Protein AF-A0A957SXU0-F1 (afdb_monomer)

Mean predicted aligned error: 4.82 Å

pLDDT: mean 90.77, std 6.8, range [62.19, 98.56]

Secondary structure (DSSP, 8-state):
-HHHHHHHTT--S---SSSHHHHHHHHHH-GGG---S-B--PPPHHHHTTTTTS-GGGTSSSS--S-B-GGGTTTS-HHHHHHHHHHHHHHHHHHHHHHHHHHHHHHT-PPP-

Solvent-accessible surface area (backbone atoms only — not comparable to full-atom values): 6301 Å² total; per-residue (Å²): 94,66,73,55,15,30,54,77,29,70,43,76,89,80,57,74,38,61,10,42,65,46,44,5,38,38,37,48,77,41,52,92,76,52,79,85,81,67,46,44,34,80,67,58,71,80,58,59,79,40,58,92,79,49,60,50,64,81,78,24,96,80,39,14,47,9,50,32,50,83,86,42,56,89,64,31,28,32,69,29,19,46,46,22,51,52,48,28,54,59,51,44,52,52,50,51,50,53,53,49,41,52,52,22,56,76,69,76,42,86,55,83,132

Radius of gyration: 17.54 Å; Cα contacts (8 Å, |Δi|>4): 156; chains: 1; bounding box: 39×35×44 Å

Foldseek 3Di:
DQVVLCVQLVHDPPQDFDELLVLLLCCQPPVPPRDDAKDADAFDPVCVVCPVPDQQCVRGVVSGNYTYHPVCVVSSHPVSSVSSCVVCCVVVVVVVLVVQCVVCVVVVHHRDD

Structure (mmCIF, N/CA/C/O backbone):
data_AF-A0A957SXU0-F1
#
_entry.id   AF-A0A957SXU0-F1
#
loop_
_atom_site.group_PDB
_atom_site.id
_atom_site.type_symbol
_atom_site.label_atom_id
_atom_site.label_alt_id
_atom_site.label_comp_id
_atom_site.label_asym_id
_atom_site.label_entity_id
_atom_site.label_seq_id
_atom_site.pdbx_PDB_ins_code
_atom_site.Cartn_x
_atom_site.Cartn_y
_atom_site.Cartn_z
_atom_site.occupancy
_atom_site.B_iso_or_equiv
_atom_site.auth_seq_id
_atom_site.auth_comp_id
_atom_site.auth_asym_id
_atom_site.auth_atom_id
_atom_site.pdbx_PDB_model_num
ATOM 1 N N . VAL A 1 1 ? -0.147 5.935 11.174 1.00 94.12 1 VAL A N 1
ATOM 2 C CA . VAL A 1 1 ? -0.292 4.493 10.860 1.00 94.12 1 VAL A CA 1
ATOM 3 C C . VAL A 1 1 ? 0.273 4.129 9.497 1.00 94.12 1 VAL A C 1
ATOM 5 O O . VAL A 1 1 ? 1.182 3.319 9.474 1.00 94.12 1 VAL A O 1
ATOM 8 N N . TRP A 1 2 ? -0.190 4.719 8.385 1.00 94.38 2 TRP A N 1
ATOM 9 C CA . TRP A 1 2 ? 0.296 4.358 7.037 1.00 94.38 2 TRP A CA 1
ATOM 10 C C . TRP A 1 2 ? 1.827 4.396 6.896 1.00 94.38 2 TRP A C 1
ATOM 12 O O . TRP A 1 2 ? 2.441 3.381 6.593 1.00 94.38 2 TRP A O 1
ATOM 22 N N . ALA A 1 3 ? 2.462 5.520 7.249 1.00 95.06 3 ALA A N 1
ATOM 23 C CA . ALA A 1 3 ? 3.922 5.653 7.191 1.00 95.06 3 ALA A CA 1
ATOM 24 C C . ALA A 1 3 ? 4.685 4.623 8.052 1.00 95.06 3 ALA A C 1
ATOM 26 O O . ALA A 1 3 ? 5.778 4.209 7.680 1.00 95.06 3 ALA A O 1
ATOM 27 N N . GLN A 1 4 ? 4.107 4.197 9.181 1.00 96.44 4 GLN A N 1
ATOM 28 C CA . GLN A 1 4 ? 4.680 3.154 10.042 1.00 96.44 4 GLN A CA 1
ATOM 29 C C . GLN A 1 4 ? 4.483 1.761 9.433 1.00 96.44 4 GLN A C 1
ATOM 31 O O . GLN A 1 4 ? 5.379 0.931 9.514 1.00 96.44 4 GLN A O 1
ATOM 36 N N . ALA A 1 5 ? 3.338 1.512 8.791 1.00 97.25 5 ALA A N 1
ATOM 37 C CA . ALA A 1 5 ? 3.076 0.264 8.080 1.00 97.25 5 ALA A CA 1
ATOM 38 C C . ALA A 1 5 ? 4.070 0.061 6.925 1.00 97.25 5 ALA A C 1
ATOM 40 O O . ALA A 1 5 ? 4.613 -1.032 6.776 1.00 97.25 5 ALA A O 1
ATOM 41 N N . LEU A 1 6 ? 4.351 1.125 6.163 1.00 96.62 6 LEU A N 1
ATOM 42 C CA . LEU A 1 6 ? 5.379 1.123 5.118 1.00 96.62 6 LEU A CA 1
ATOM 43 C C . LEU A 1 6 ? 6.758 0.784 5.694 1.00 96.62 6 LEU A C 1
ATOM 45 O O . LEU A 1 6 ? 7.444 -0.092 5.179 1.00 96.62 6 LEU A O 1
ATOM 49 N N . GLU A 1 7 ? 7.130 1.415 6.807 1.00 97.00 7 GLU A N 1
ATOM 50 C CA . GLU A 1 7 ? 8.410 1.180 7.480 1.00 97.00 7 GLU A CA 1
ATOM 51 C C . GLU A 1 7 ? 8.558 -0.261 7.992 1.00 97.00 7 GLU A C 1
ATOM 53 O O . GLU A 1 7 ? 9.564 -0.911 7.718 1.00 97.00 7 GLU A O 1
ATOM 58 N N . VAL A 1 8 ? 7.528 -0.809 8.644 1.00 97.44 8 VAL A N 1
ATOM 59 C CA . VAL A 1 8 ? 7.498 -2.206 9.121 1.00 97.44 8 VAL A CA 1
ATOM 60 C C . VAL A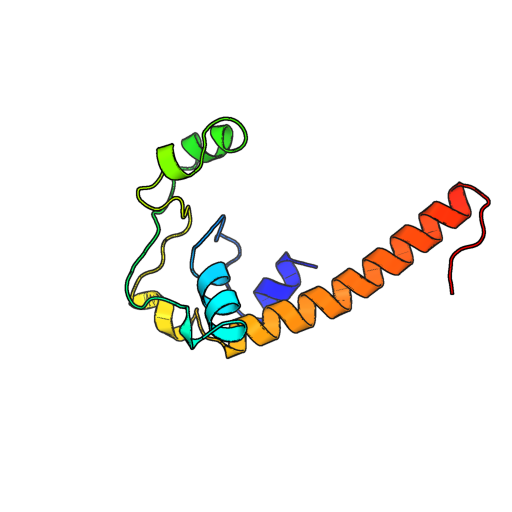 1 8 ? 7.579 -3.210 7.966 1.00 97.44 8 VAL A C 1
ATOM 62 O O . VAL A 1 8 ? 8.189 -4.274 8.099 1.00 97.44 8 VAL A O 1
ATOM 65 N N . ALA A 1 9 ? 6.984 -2.883 6.821 1.00 97.38 9 ALA A N 1
ATOM 66 C CA . ALA A 1 9 ? 7.071 -3.686 5.607 1.00 97.38 9 ALA A CA 1
ATOM 67 C C . ALA A 1 9 ? 8.380 -3.468 4.820 1.00 97.38 9 ALA A C 1
ATOM 69 O O . ALA A 1 9 ? 8.638 -4.180 3.845 1.00 97.38 9 ALA A O 1
ATOM 70 N N . GLY A 1 10 ? 9.213 -2.504 5.228 1.00 96.38 10 GLY A N 1
ATOM 71 C CA . GLY A 1 10 ? 10.422 -2.091 4.517 1.00 96.38 10 GLY A CA 1
ATOM 72 C C . GLY A 1 10 ? 10.141 -1.550 3.112 1.00 96.38 10 GLY A C 1
ATOM 73 O O . GLY A 1 10 ? 10.947 -1.777 2.211 1.00 96.38 10 GLY A O 1
ATOM 74 N N . LEU A 1 11 ? 8.979 -0.929 2.912 1.00 95.38 11 LEU A N 1
ATOM 75 C CA . LEU A 1 11 ? 8.519 -0.366 1.645 1.00 95.38 11 LEU A CA 1
ATOM 76 C C . LEU A 1 11 ? 8.776 1.152 1.589 1.00 95.38 11 LEU A C 1
ATOM 78 O O . LEU A 1 11 ? 8.792 1.812 2.636 1.00 95.38 11 LEU A O 1
ATOM 82 N N . PRO A 1 12 ? 8.990 1.719 0.388 1.00 91.50 12 PRO A N 1
ATOM 83 C CA . PRO A 1 12 ? 9.308 3.133 0.233 1.00 91.50 12 PRO A CA 1
ATOM 84 C C . PRO A 1 12 ? 8.126 4.032 0.615 1.00 91.50 12 PRO A C 1
ATOM 86 O O . PRO A 1 12 ? 6.964 3.696 0.402 1.00 91.50 12 PRO A O 1
ATOM 89 N N . LYS A 1 13 ? 8.443 5.209 1.167 1.00 85.06 13 LYS A N 1
ATOM 90 C CA . LYS A 1 13 ? 7.456 6.254 1.502 1.00 85.06 13 LYS A CA 1
ATOM 91 C C . LYS A 1 13 ? 7.121 7.163 0.315 1.00 85.06 13 LYS A C 1
ATOM 93 O O . LYS A 1 13 ? 6.172 7.928 0.410 1.00 85.06 13 LYS A O 1
ATOM 98 N N . SER A 1 14 ? 7.914 7.086 -0.751 1.00 78.56 14 SER A N 1
ATOM 99 C CA . SER A 1 14 ? 7.814 7.917 -1.951 1.00 78.56 14 SER A CA 1
ATOM 100 C C . SER A 1 14 ? 6.845 7.380 -3.002 1.00 78.56 14 SER A C 1
ATOM 102 O O . SER A 1 14 ? 6.595 8.083 -3.967 1.00 78.56 14 SER A O 1
ATOM 104 N N . ASP A 1 15 ? 6.308 6.167 -2.846 1.00 78.50 15 ASP A N 1
ATOM 105 C CA . ASP A 1 15 ? 5.339 5.632 -3.806 1.00 78.50 15 ASP A CA 1
ATOM 106 C C . ASP A 1 15 ? 3.981 6.326 -3.627 1.00 78.50 15 ASP A C 1
ATOM 108 O O . ASP A 1 15 ? 3.375 6.270 -2.551 1.00 78.50 15 ASP A O 1
ATOM 112 N N . ILE A 1 16 ? 3.540 7.014 -4.680 1.00 76.31 16 ILE A N 1
ATOM 113 C CA . ILE A 1 16 ? 2.360 7.882 -4.672 1.00 76.31 16 ILE A CA 1
ATOM 114 C C . ILE A 1 16 ? 1.118 7.092 -5.078 1.00 76.31 16 IL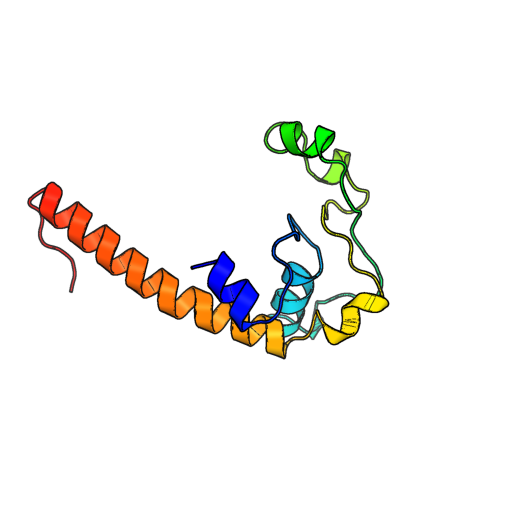E A C 1
ATOM 116 O O . ILE A 1 16 ? 0.104 7.124 -4.376 1.00 76.31 16 ILE A O 1
ATOM 120 N N . HIS A 1 17 ? 1.182 6.379 -6.204 1.00 85.12 17 HIS A N 1
ATOM 121 C CA . HIS A 1 17 ? 0.053 5.625 -6.735 1.00 85.12 17 HIS A CA 1
ATOM 122 C C . HIS A 1 17 ? 0.514 4.570 -7.735 1.00 85.12 17 HIS A C 1
ATOM 124 O O . HIS A 1 17 ? 1.146 4.898 -8.730 1.00 85.12 17 HIS A O 1
ATOM 130 N N . GLY A 1 18 ? 0.134 3.311 -7.527 1.00 86.06 18 GLY A N 1
ATOM 131 C CA . GLY A 1 18 ? 0.330 2.288 -8.550 1.00 86.06 18 GLY A CA 1
ATOM 132 C C . GLY A 1 18 ? 1.777 1.839 -8.770 1.00 86.06 18 GLY A C 1
ATOM 133 O O . GLY A 1 18 ? 2.007 1.217 -9.792 1.00 86.06 18 GLY A O 1
ATOM 134 N N . GLY A 1 19 ? 2.716 2.097 -7.848 1.00 91.19 19 GLY A N 1
ATOM 135 C CA . GLY A 1 19 ? 4.098 1.597 -7.903 1.00 91.19 19 GLY A CA 1
ATOM 136 C C . GLY A 1 19 ? 4.372 0.369 -7.016 1.00 91.19 19 GLY A C 1
ATOM 137 O O . GLY A 1 19 ? 3.522 -0.510 -6.824 1.00 91.19 19 GLY A O 1
ATOM 138 N N . ILE A 1 20 ? 5.584 0.301 -6.452 1.00 94.38 20 ILE A N 1
ATOM 139 C CA . ILE A 1 20 ? 6.126 -0.811 -5.640 1.00 94.38 20 ILE A CA 1
ATOM 140 C C . ILE A 1 20 ? 5.193 -1.247 -4.494 1.00 94.38 20 ILE A C 1
ATOM 142 O O . ILE A 1 20 ? 4.994 -2.443 -4.261 1.00 94.38 20 ILE A O 1
ATOM 146 N N . VAL A 1 21 ? 4.615 -0.300 -3.754 1.00 95.06 21 VAL A N 1
ATOM 147 C CA . VAL A 1 21 ? 3.696 -0.558 -2.634 1.00 95.06 21 VAL A CA 1
ATOM 148 C C . VAL A 1 21 ? 2.418 -1.208 -3.147 1.00 95.06 21 VAL A C 1
ATOM 150 O O . VAL A 1 21 ? 1.957 -2.202 -2.580 1.00 95.06 21 VAL A O 1
ATOM 153 N N . SER A 1 22 ? 1.868 -0.678 -4.241 1.00 93.31 22 SER A N 1
ATOM 154 C CA . SER A 1 22 ? 0.649 -1.206 -4.862 1.00 93.31 22 SER A CA 1
ATOM 155 C C . SER A 1 22 ? 0.878 -2.625 -5.379 1.00 93.31 22 SER A C 1
ATOM 157 O O . SER A 1 22 ? 0.069 -3.515 -5.115 1.00 93.31 22 SER A O 1
ATOM 159 N N . LYS A 1 23 ? 2.032 -2.877 -6.005 1.00 94.44 23 LYS A N 1
ATOM 160 C CA . LYS A 1 23 ? 2.465 -4.207 -6.447 1.00 94.44 23 LYS A CA 1
ATOM 161 C C . LYS A 1 23 ? 2.584 -5.200 -5.302 1.00 94.44 23 LYS A C 1
ATOM 163 O O . LYS A 1 23 ? 2.081 -6.317 -5.419 1.00 94.44 23 LYS A O 1
ATOM 168 N N . ALA A 1 24 ? 3.219 -4.811 -4.196 1.00 96.00 24 ALA A N 1
ATOM 169 C CA . ALA A 1 24 ? 3.376 -5.671 -3.025 1.00 96.00 24 ALA A CA 1
ATOM 170 C C . ALA A 1 24 ? 2.012 -6.066 -2.436 1.00 96.00 24 ALA A C 1
ATOM 172 O O . 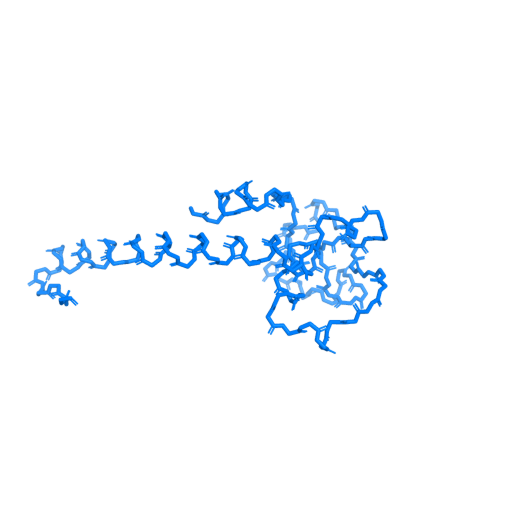ALA A 1 24 ? 1.773 -7.237 -2.139 1.00 96.00 24 ALA A O 1
ATOM 173 N N . ILE A 1 25 ? 1.103 -5.093 -2.303 1.00 96.62 25 ILE A N 1
ATOM 174 C CA . ILE A 1 25 ? -0.270 -5.304 -1.823 1.00 96.62 25 ILE A CA 1
ATOM 175 C C . ILE A 1 25 ? -1.044 -6.227 -2.769 1.00 96.62 25 ILE A C 1
ATOM 177 O O . ILE A 1 25 ? -1.638 -7.204 -2.312 1.00 96.62 25 ILE A O 1
ATOM 181 N N . ALA A 1 26 ? -1.013 -5.956 -4.075 1.00 95.75 26 ALA A N 1
ATOM 182 C CA . ALA A 1 26 ? -1.717 -6.754 -5.074 1.00 95.75 26 ALA A CA 1
ATOM 183 C C . ALA A 1 26 ? -1.190 -8.195 -5.113 1.00 95.75 26 ALA A C 1
ATOM 185 O O . ALA A 1 26 ? -1.976 -9.137 -5.109 1.00 95.75 26 ALA A O 1
ATOM 186 N N . SER A 1 27 ? 0.133 -8.373 -5.034 1.00 96.06 27 SER A N 1
ATOM 187 C CA . SER A 1 27 ? 0.773 -9.697 -5.034 1.00 96.06 27 SER A CA 1
ATOM 188 C C . SER A 1 27 ? 0.389 -10.532 -3.813 1.00 96.06 27 SER A C 1
ATOM 190 O O . SER A 1 27 ? 0.464 -11.755 -3.852 1.00 96.06 27 SER A O 1
ATOM 192 N N . TYR A 1 28 ? -0.006 -9.887 -2.713 1.00 98.00 28 TYR A N 1
ATOM 193 C CA . TYR A 1 28 ? -0.534 -10.571 -1.538 1.00 98.00 28 TYR A CA 1
ATOM 194 C C . TYR A 1 28 ? -2.024 -10.913 -1.668 1.00 98.00 28 TYR A C 1
ATOM 196 O O . TYR A 1 28 ? -2.429 -12.012 -1.299 1.00 98.00 28 TYR A O 1
ATOM 204 N N . LEU A 1 29 ? -2.842 -9.974 -2.148 1.00 98.00 29 LEU A N 1
ATOM 205 C CA . LEU A 1 29 ? -4.301 -10.120 -2.153 1.00 98.00 29 LEU A CA 1
ATOM 206 C C . LEU A 1 29 ? -4.837 -10.937 -3.331 1.00 98.00 29 LEU A C 1
ATOM 208 O O . LEU A 1 29 ? -5.828 -11.643 -3.169 1.00 98.00 29 LEU A O 1
ATOM 212 N N . ALA A 1 30 ? -4.215 -10.814 -4.500 1.00 96.88 30 ALA A N 1
ATOM 213 C CA . ALA A 1 30 ? -4.688 -11.398 -5.750 1.00 96.88 30 ALA A CA 1
ATOM 214 C C . ALA A 1 30 ? -3.498 -11.819 -6.636 1.00 96.88 30 ALA A C 1
ATOM 216 O O . ALA A 1 30 ? -3.336 -11.289 -7.733 1.00 96.88 30 ALA A O 1
ATOM 217 N N . PRO A 1 31 ? -2.630 -12.738 -6.167 1.00 94.69 31 PRO A N 1
ATOM 218 C CA . PRO A 1 31 ? -1.378 -13.082 -6.849 1.00 94.69 31 PRO A CA 1
ATOM 219 C C . PRO A 1 31 ? -1.568 -13.524 -8.306 1.00 94.69 31 PRO A C 1
ATOM 221 O O . PRO A 1 31 ? -0.717 -13.228 -9.139 1.00 94.69 31 PRO A O 1
ATOM 224 N N . ASP A 1 32 ? -2.686 -14.184 -8.613 1.00 95.44 32 ASP A N 1
ATOM 225 C CA . ASP A 1 32 ? -2.981 -14.703 -9.952 1.00 95.44 32 ASP A CA 1
ATOM 226 C C . ASP A 1 32 ? -3.438 -13.611 -10.940 1.00 95.44 32 ASP A C 1
ATOM 228 O O . ASP A 1 32 ? -3.351 -13.803 -12.152 1.00 95.44 32 ASP A O 1
ATOM 232 N N . ASP A 1 33 ? -3.873 -12.452 -10.434 1.00 94.69 33 ASP A N 1
ATOM 233 C CA . ASP A 1 33 ? -4.344 -11.314 -11.236 1.00 94.69 33 ASP A CA 1
ATOM 234 C C . ASP A 1 33 ? -3.261 -10.238 -11.426 1.00 94.69 33 ASP A C 1
ATOM 236 O O . ASP A 1 33 ? -3.451 -9.258 -12.153 1.00 94.69 33 ASP A O 1
ATOM 240 N N . VAL A 1 34 ? -2.103 -10.396 -10.777 1.00 91.12 34 VAL A N 1
ATOM 241 C CA . VAL A 1 34 ? -0.997 -9.447 -10.890 1.00 91.12 34 VAL A CA 1
ATOM 242 C C . VAL A 1 34 ? -0.190 -9.724 -12.155 1.00 91.12 34 VAL A C 1
ATOM 244 O O . VAL A 1 34 ? 0.526 -10.717 -12.262 1.00 91.12 34 VAL A O 1
ATOM 247 N N . GLN A 1 35 ? -0.231 -8.783 -13.097 1.00 83.81 35 GLN A N 1
ATOM 248 C CA . GLN A 1 35 ? 0.596 -8.851 -14.301 1.00 83.81 35 GLN A CA 1
ATOM 249 C C . GLN A 1 35 ? 2.085 -8.717 -13.970 1.00 83.81 35 GLN A C 1
ATOM 251 O O . GLN A 1 35 ? 2.481 -7.925 -13.113 1.00 83.81 35 GLN A O 1
ATOM 256 N N . ASN A 1 36 ? 2.912 -9.501 -14.659 1.00 86.19 36 ASN A N 1
ATOM 257 C CA . ASN A 1 36 ? 4.369 -9.408 -14.591 1.00 86.19 36 ASN A CA 1
ATOM 258 C C . ASN A 1 36 ? 4.894 -8.306 -15.519 1.00 86.19 36 ASN A C 1
ATOM 260 O O . ASN A 1 36 ? 4.238 -7.961 -16.500 1.00 86.19 36 ASN A O 1
ATOM 264 N N . GLY A 1 37 ? 6.106 -7.826 -15.237 1.00 89.00 37 GLY A N 1
ATOM 265 C CA . GLY A 1 37 ? 6.766 -6.771 -16.000 1.00 89.00 37 GLY A CA 1
ATOM 266 C C . GLY A 1 37 ? 6.696 -5.401 -15.331 1.00 89.00 37 GLY A C 1
ATOM 267 O O . GLY A 1 37 ? 6.128 -5.243 -14.249 1.00 89.00 37 GLY A O 1
ATOM 268 N N . GLU A 1 38 ? 7.326 -4.442 -15.997 1.00 92.50 38 GLU A N 1
ATOM 269 C CA . GLU A 1 38 ? 7.486 -3.058 -15.552 1.00 92.50 38 GLU A CA 1
ATOM 270 C C . GLU A 1 38 ? 6.233 -2.231 -15.881 1.00 92.50 38 GLU A C 1
ATOM 272 O O . GLU A 1 38 ? 5.569 -2.479 -16.893 1.00 92.50 38 GLU A O 1
ATOM 277 N N . PHE A 1 39 ? 5.895 -1.271 -15.022 1.00 90.94 39 PHE A N 1
ATOM 278 C CA . PHE A 1 39 ? 4.742 -0.379 -15.182 1.00 90.94 39 PHE A CA 1
ATOM 279 C C . PHE A 1 39 ? 4.931 0.905 -14.371 1.00 90.94 39 PHE A C 1
ATOM 281 O O . PHE A 1 39 ? 5.801 0.984 -13.500 1.00 90.94 39 PHE A O 1
ATOM 288 N N . GLY A 1 40 ? 4.067 1.880 -14.634 1.00 89.44 40 GLY A N 1
ATOM 289 C CA . GLY A 1 40 ? 4.111 3.199 -14.031 1.00 89.44 40 GLY A CA 1
ATOM 290 C C . GLY A 1 40 ? 5.291 4.037 -14.497 1.00 89.44 40 GLY A C 1
ATOM 291 O O . GLY A 1 40 ? 6.186 3.581 -15.207 1.00 89.44 40 GLY A O 1
ATOM 292 N N . GLU A 1 41 ? 5.254 5.304 -14.109 1.00 88.94 41 GLU A N 1
ATOM 293 C CA . GLU A 1 41 ? 6.278 6.289 -14.434 1.00 88.94 41 GLU A CA 1
ATOM 294 C C . GLU A 1 41 ? 6.509 7.180 -13.212 1.00 88.94 41 GLU A C 1
ATOM 296 O O . GLU A 1 41 ? 5.568 7.492 -12.472 1.00 88.94 41 GLU 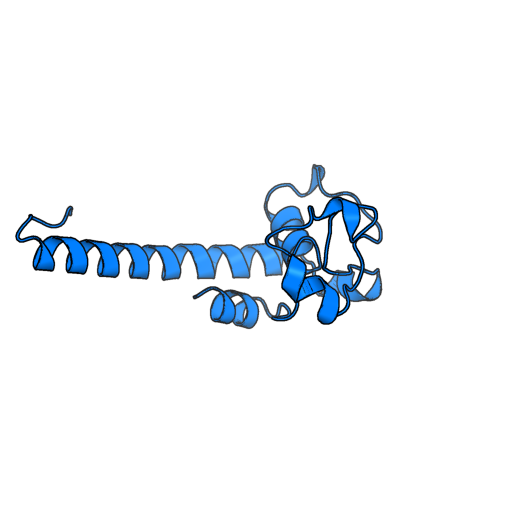A O 1
ATOM 301 N N . ASP A 1 42 ? 7.754 7.612 -13.017 1.00 85.94 42 ASP A N 1
ATOM 302 C CA . ASP A 1 42 ? 8.063 8.658 -12.048 1.00 85.94 42 ASP A CA 1
ATOM 303 C C . ASP A 1 42 ? 7.515 9.995 -12.556 1.00 85.94 42 ASP A C 1
ATOM 305 O O . ASP A 1 42 ? 7.873 10.492 -13.629 1.00 85.94 42 ASP A O 1
ATOM 309 N N . VAL A 1 43 ? 6.624 10.589 -11.766 1.00 82.81 43 VAL A N 1
ATOM 310 C CA . VAL A 1 43 ? 5.963 11.848 -12.102 1.00 82.81 43 VAL A CA 1
ATOM 311 C C . VAL A 1 43 ? 6.730 13.008 -11.483 1.00 82.81 43 VAL A C 1
ATOM 313 O O . VAL A 1 43 ? 7.015 13.010 -10.288 1.00 82.81 43 VAL A O 1
ATOM 316 N N . ALA A 1 44 ? 7.042 14.019 -12.297 1.00 82.50 44 ALA A N 1
ATOM 317 C CA . ALA A 1 44 ? 7.708 15.230 -11.830 1.00 82.50 44 ALA A CA 1
ATOM 318 C C . ALA A 1 44 ? 6.880 15.951 -10.751 1.00 82.50 44 ALA A C 1
ATOM 320 O O . ALA A 1 44 ? 5.660 16.070 -10.880 1.00 82.50 44 ALA A O 1
ATOM 321 N N . ASP A 1 45 ? 7.555 16.505 -9.739 1.00 82.56 45 ASP A N 1
ATOM 322 C CA . ASP A 1 45 ? 6.916 17.184 -8.601 1.00 82.56 45 ASP A CA 1
ATOM 323 C C . ASP A 1 45 ? 5.927 18.283 -9.030 1.00 82.56 45 ASP A C 1
ATOM 325 O O . ASP A 1 45 ? 4.866 18.442 -8.431 1.00 82.56 45 ASP A O 1
ATOM 329 N N . GLU A 1 46 ? 6.229 18.996 -10.117 1.00 83.56 46 GLU A N 1
ATOM 330 C CA . GLU A 1 46 ? 5.375 20.044 -10.698 1.00 83.56 46 GLU A CA 1
ATOM 331 C C . GLU A 1 46 ? 3.985 19.517 -11.095 1.00 83.56 46 GLU A C 1
ATOM 333 O O . GLU A 1 46 ? 2.978 20.210 -10.963 1.00 83.56 46 GLU A O 1
ATOM 338 N N . LEU A 1 47 ? 3.905 18.266 -11.554 1.00 81.81 47 LEU A N 1
ATOM 339 C CA . LEU A 1 47 ? 2.646 17.628 -11.937 1.00 81.81 47 LEU A CA 1
ATOM 340 C C . LEU A 1 47 ? 1.870 17.107 -10.719 1.00 81.81 47 LEU A C 1
ATOM 342 O O . LEU A 1 47 ? 0.646 16.970 -10.791 1.00 81.81 47 LEU A O 1
ATOM 346 N N . LEU A 1 48 ? 2.539 16.883 -9.581 1.00 78.06 48 LEU A N 1
ATOM 347 C CA . LEU A 1 48 ? 1.885 16.465 -8.337 1.00 78.06 48 LEU A CA 1
ATOM 348 C C . LEU A 1 48 ? 0.947 17.544 -7.790 1.00 78.06 48 LEU A C 1
ATOM 350 O O . LEU A 1 48 ? -0.084 17.209 -7.205 1.00 78.06 48 LEU A O 1
ATOM 354 N N . GLU A 1 49 ? 1.236 18.825 -8.035 1.00 83.38 49 GLU A N 1
ATOM 355 C CA . GLU A 1 49 ? 0.358 19.942 -7.655 1.00 83.38 49 GLU A CA 1
ATOM 356 C C . GLU A 1 49 ? -1.008 19.896 -8.364 1.00 83.38 49 GLU A C 1
ATOM 358 O O . GLU A 1 49 ? -1.995 20.466 -7.891 1.00 83.38 49 GLU A O 1
ATOM 363 N N . HIS A 1 50 ? -1.091 19.183 -9.489 1.00 81.81 50 HIS A N 1
ATOM 364 C CA . HIS A 1 50 ? -2.287 19.083 -10.320 1.00 81.81 50 HIS A CA 1
ATOM 365 C C . HIS A 1 50 ? -3.081 17.788 -10.112 1.00 81.81 50 HIS A C 1
ATOM 367 O O . HIS A 1 50 ? -4.106 17.590 -10.767 1.00 81.81 50 HIS A O 1
ATOM 373 N N . ASN A 1 51 ? -2.669 16.932 -9.174 1.00 76.00 51 ASN A N 1
ATOM 374 C CA . ASN A 1 51 ? -3.227 15.590 -8.980 1.00 76.00 51 ASN A CA 1
ATOM 375 C C . ASN A 1 51 ? -4.721 15.548 -8.595 1.00 76.00 51 ASN A C 1
ATOM 377 O O . ASN A 1 51 ? -5.400 14.551 -8.818 1.00 76.00 51 ASN A O 1
ATOM 381 N N . GLY A 1 52 ? -5.259 16.648 -8.061 1.00 80.44 52 GLY A N 1
ATOM 382 C CA . GLY A 1 52 ? -6.683 16.792 -7.749 1.00 80.44 52 GLY A CA 1
ATOM 383 C C . GLY A 1 52 ? -7.547 17.225 -8.938 1.00 80.44 52 GLY A C 1
ATOM 384 O O . GLY A 1 52 ? -8.771 17.235 -8.822 1.00 80.44 52 GLY A O 1
ATOM 385 N N . TYR A 1 53 ? -6.929 17.607 -10.059 1.00 84.50 53 TYR A N 1
ATOM 386 C CA . TYR A 1 53 ? -7.601 18.231 -11.206 1.00 84.50 53 TYR A CA 1
ATOM 387 C C . TYR A 1 53 ? -7.345 17.508 -12.527 1.00 84.50 53 TYR A C 1
ATOM 389 O O . TYR A 1 53 ? -8.193 17.545 -13.419 1.00 84.50 53 TYR A O 1
ATOM 397 N N . VAL A 1 54 ? -6.185 16.870 -12.664 1.00 81.94 54 VAL A N 1
ATOM 398 C CA . VAL A 1 54 ? -5.797 16.115 -13.852 1.00 81.94 54 VAL A CA 1
ATOM 399 C C . VAL A 1 54 ? -5.879 14.636 -13.526 1.00 81.94 54 VAL A C 1
ATOM 401 O O . VAL A 1 54 ? -5.315 14.172 -12.539 1.00 81.94 54 VAL A O 1
ATOM 404 N N . THR A 1 55 ? -6.614 13.900 -14.353 1.00 80.69 55 THR A N 1
ATOM 405 C CA . THR A 1 55 ? -6.792 12.465 -14.170 1.00 80.69 55 THR A CA 1
ATOM 406 C C . THR A 1 55 ? -5.495 11.715 -14.470 1.00 80.69 55 THR A C 1
ATOM 408 O O . THR A 1 55 ? -4.706 12.115 -15.330 1.00 80.69 55 THR A O 1
ATOM 411 N N . TRP A 1 56 ? -5.253 10.640 -13.724 1.00 78.94 56 TRP A N 1
ATOM 412 C CA . TRP A 1 56 ? -3.959 9.960 -13.656 1.00 78.94 56 TRP A CA 1
ATOM 413 C C . TRP A 1 56 ? -3.466 9.471 -15.024 1.00 78.94 56 TRP A C 1
ATOM 415 O O . TRP A 1 56 ? -2.287 9.620 -15.344 1.00 78.94 56 TRP A O 1
ATOM 425 N N . GLU A 1 57 ? -4.382 9.008 -15.877 1.00 81.81 57 GLU A N 1
ATOM 426 C CA . GLU A 1 57 ? -4.123 8.533 -17.241 1.00 81.81 57 GLU A CA 1
ATOM 427 C C . GLU A 1 57 ? -3.721 9.633 -18.236 1.00 81.81 57 GLU A C 1
ATOM 429 O O . GLU A 1 57 ? -3.383 9.352 -19.386 1.00 81.81 57 GLU A O 1
ATOM 434 N N . LYS A 1 58 ? -3.812 10.908 -17.839 1.00 85.75 58 LYS A N 1
ATOM 435 C CA . LYS A 1 58 ? -3.302 12.040 -18.626 1.00 85.75 58 LYS A CA 1
ATOM 436 C C . LYS A 1 58 ? -1.852 12.371 -18.304 1.00 85.75 58 LYS A C 1
ATOM 438 O O . LYS A 1 58 ? -1.248 13.124 -19.064 1.00 85.75 58 LYS A O 1
ATOM 443 N N . ILE A 1 59 ? -1.331 11.843 -17.200 1.00 82.38 59 ILE A N 1
ATOM 444 C CA . ILE A 1 59 ? 0.011 12.138 -16.696 1.00 82.38 59 ILE A CA 1
ATOM 445 C C . ILE A 1 59 ? 0.951 10.954 -16.920 1.00 82.38 59 ILE A C 1
ATOM 447 O O . ILE A 1 59 ? 2.080 11.183 -17.338 1.00 82.38 59 ILE A O 1
ATOM 451 N N . THR A 1 60 ? 0.483 9.716 -16.748 1.00 86.19 60 THR A N 1
ATOM 452 C CA . THR A 1 60 ? 1.258 8.514 -17.095 1.00 86.19 60 THR A CA 1
ATOM 453 C C . THR A 1 60 ? 0.480 7.606 -18.036 1.00 86.19 60 THR A C 1
ATOM 455 O O . THR A 1 60 ? -0.752 7.664 -18.117 1.00 86.19 60 THR A O 1
ATOM 458 N N . ARG A 1 61 ? 1.195 6.767 -18.789 1.00 85.94 61 ARG A N 1
ATOM 459 C CA . ARG A 1 61 ? 0.632 5.932 -19.858 1.00 85.94 61 ARG A CA 1
ATOM 460 C C . ARG A 1 61 ? -0.421 4.938 -19.367 1.00 85.94 61 ARG A C 1
ATOM 462 O O . ARG A 1 61 ? -1.343 4.616 -20.116 1.00 85.94 61 ARG A O 1
ATOM 469 N N . ASP A 1 62 ? -0.253 4.418 -18.161 1.00 88.06 62 ASP A N 1
ATOM 470 C CA . ASP A 1 62 ? -1.103 3.392 -17.552 1.00 88.06 62 ASP A CA 1
ATOM 471 C C . ASP A 1 62 ? -1.871 3.895 -16.319 1.00 88.06 62 ASP A C 1
ATOM 473 O O . ASP A 1 62 ? -2.631 3.139 -15.715 1.00 88.06 62 ASP A O 1
ATOM 477 N N . GLY A 1 63 ? -1.712 5.176 -15.975 1.00 88.00 63 GLY A N 1
ATOM 478 C CA . GLY A 1 63 ? -2.324 5.798 -14.806 1.00 88.00 63 GLY A CA 1
ATOM 479 C C . GLY A 1 63 ? -1.593 5.536 -13.487 1.00 88.00 63 GLY A C 1
ATOM 480 O O . GLY A 1 63 ? -2.017 6.082 -12.472 1.00 88.00 63 GLY A O 1
ATOM 481 N N . SER A 1 64 ? -0.499 4.769 -13.472 1.00 89.88 64 SER A N 1
ATOM 482 C CA . SER A 1 64 ? 0.349 4.574 -12.290 1.00 89.88 64 SER A CA 1
ATOM 483 C C . SER A 1 64 ? 1.406 5.675 -12.193 1.00 89.88 64 SER A C 1
ATOM 485 O O . SER A 1 64 ? 2.157 5.902 -13.135 1.00 89.88 64 SER A O 1
ATOM 487 N N . TRP A 1 65 ? 1.456 6.367 -11.054 1.00 87.31 65 TRP A N 1
ATOM 488 C CA . TRP A 1 65 ? 2.368 7.487 -10.750 1.00 87.31 65 TRP A CA 1
ATOM 489 C C . TRP A 1 65 ? 3.483 7.079 -9.776 1.00 87.31 65 TRP A C 1
ATOM 491 O O . TRP A 1 65 ? 3.980 7.880 -8.983 1.00 87.31 65 TRP A O 1
ATOM 501 N N . GLY A 1 66 ? 3.814 5.797 -9.779 1.00 86.38 66 GLY A N 1
ATOM 502 C CA . GLY A 1 66 ? 4.981 5.241 -9.128 1.00 86.38 66 GLY A CA 1
ATOM 503 C C . GLY A 1 66 ? 5.583 4.229 -10.082 1.00 86.38 66 GLY A C 1
ATOM 504 O O . GLY A 1 66 ? 4.862 3.370 -10.595 1.00 86.38 66 GLY A O 1
ATOM 505 N N . GLU A 1 67 ? 6.880 4.341 -10.337 1.00 88.75 67 GLU A N 1
ATOM 506 C CA . GLU A 1 67 ? 7.580 3.406 -11.206 1.00 88.75 67 GLU A CA 1
ATOM 507 C C . GLU A 1 67 ? 7.782 2.058 -10.493 1.00 88.75 67 GLU A C 1
ATOM 509 O O . GLU A 1 67 ? 8.118 1.983 -9.304 1.00 88.75 67 GLU A O 1
ATOM 514 N N . TYR A 1 68 ? 7.564 0.972 -11.228 1.00 91.38 68 TYR A N 1
ATOM 515 C CA . TYR A 1 68 ? 7.997 -0.364 -10.852 1.00 91.38 68 TYR A CA 1
ATOM 516 C C . TYR A 1 68 ? 8.850 -0.954 -11.969 1.00 91.38 68 TYR A C 1
ATOM 518 O O . TYR A 1 68 ? 8.378 -1.157 -13.089 1.00 91.38 68 TYR A O 1
ATOM 526 N N . THR A 1 69 ? 10.087 -1.305 -11.628 1.00 92.06 69 THR A N 1
ATOM 527 C CA . THR A 1 69 ? 11.036 -1.942 -12.543 1.00 92.06 69 THR A CA 1
ATOM 528 C C . THR A 1 69 ? 11.454 -3.322 -12.038 1.00 92.06 69 THR A C 1
ATOM 530 O O . THR A 1 69 ? 11.236 -3.689 -10.879 1.00 92.06 69 THR A O 1
ATOM 533 N N . GLU A 1 70 ? 12.158 -4.094 -12.867 1.00 90.44 70 GLU A N 1
ATOM 534 C CA . GLU A 1 70 ? 12.730 -5.386 -12.449 1.00 90.44 70 GLU A CA 1
ATOM 535 C C . GLU A 1 70 ? 13.709 -5.274 -11.265 1.00 90.44 70 GLU A C 1
ATOM 537 O O . GLU A 1 70 ? 13.965 -6.257 -10.560 1.00 90.44 70 GLU A O 1
ATOM 542 N N . ARG A 1 71 ? 14.252 -4.079 -11.003 1.00 92.19 71 ARG A N 1
ATOM 543 C CA . ARG A 1 71 ? 15.122 -3.818 -9.844 1.00 92.19 71 ARG A CA 1
ATOM 544 C C . ARG A 1 71 ? 14.357 -3.890 -8.524 1.00 92.19 71 ARG A C 1
ATOM 546 O O . ARG A 1 71 ? 14.954 -4.179 -7.489 1.00 92.19 71 ARG A O 1
ATOM 553 N N . ASP A 1 72 ? 13.045 -3.693 -8.571 1.00 91.19 72 ASP A N 1
ATOM 554 C CA . ASP A 1 72 ? 12.179 -3.579 -7.401 1.00 91.19 72 ASP A CA 1
ATOM 555 C C . ASP A 1 72 ? 11.516 -4.905 -7.018 1.00 91.19 72 ASP A C 1
ATOM 557 O O . ASP A 1 72 ? 10.801 -4.983 -6.017 1.00 91.19 72 ASP A O 1
ATOM 561 N N . LYS A 1 73 ? 11.751 -5.984 -7.774 1.00 90.56 73 LYS A N 1
ATOM 562 C CA . LYS A 1 73 ? 11.107 -7.292 -7.559 1.00 90.56 73 LYS A CA 1
ATOM 563 C C . LYS A 1 73 ? 11.281 -7.853 -6.144 1.00 90.56 73 LYS A C 1
ATOM 565 O O . LYS A 1 73 ? 10.342 -8.419 -5.590 1.00 90.56 73 LYS A O 1
ATOM 570 N N . ASP A 1 74 ? 12.440 -7.633 -5.524 1.00 92.50 74 ASP A N 1
ATOM 571 C CA . ASP A 1 74 ? 12.738 -8.121 -4.170 1.00 92.50 74 ASP A CA 1
ATOM 572 C C . ASP A 1 74 ? 12.125 -7.219 -3.072 1.00 92.50 74 ASP A C 1
ATOM 574 O O . ASP A 1 74 ? 12.033 -7.597 -1.895 1.00 92.50 74 ASP A O 1
ATOM 578 N N . LEU A 1 75 ? 11.670 -6.020 -3.453 1.00 93.62 75 LEU A N 1
ATOM 579 C CA . LEU A 1 75 ? 10.922 -5.090 -2.606 1.00 93.62 75 LEU A CA 1
ATOM 580 C C . LEU A 1 75 ? 9.409 -5.289 -2.74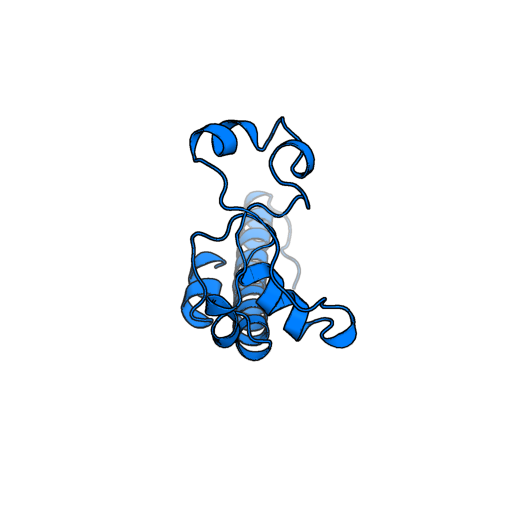3 1.00 93.62 75 LEU A C 1
ATOM 582 O O . LEU A 1 75 ? 8.694 -5.213 -1.749 1.00 93.62 75 LEU A O 1
ATOM 586 N N . ALA A 1 76 ? 8.903 -5.587 -3.935 1.00 93.88 76 ALA A N 1
ATOM 587 C CA . ALA A 1 76 ? 7.471 -5.681 -4.203 1.00 93.88 76 ALA A CA 1
ATOM 588 C C . ALA A 1 76 ? 6.872 -7.074 -3.919 1.00 93.88 76 ALA A C 1
ATOM 590 O O . ALA A 1 76 ? 6.100 -7.611 -4.711 1.00 93.88 76 ALA A O 1
ATOM 591 N N . THR A 1 77 ? 7.236 -7.697 -2.795 1.00 96.38 77 THR A N 1
ATOM 592 C CA . THR A 1 77 ? 6.849 -9.088 -2.503 1.00 96.38 77 THR A CA 1
ATOM 593 C C . THR A 1 77 ? 5.510 -9.200 -1.774 1.00 96.38 77 THR A C 1
ATOM 595 O O . THR A 1 77 ? 5.141 -8.339 -0.969 1.00 96.38 77 THR A O 1
ATOM 598 N N . ALA A 1 78 ? 4.817 -10.327 -1.973 1.00 97.25 78 ALA A N 1
ATOM 599 C CA . ALA A 1 78 ? 3.582 -10.653 -1.256 1.00 97.25 78 ALA A CA 1
ATOM 600 C C . ALA A 1 78 ? 3.758 -10.621 0.277 1.00 97.25 78 ALA A C 1
ATOM 602 O O . ALA A 1 78 ? 2.887 -10.146 1.000 1.00 97.25 78 ALA A O 1
ATOM 603 N N . GLU A 1 79 ? 4.909 -11.055 0.800 1.00 98.31 79 GLU A N 1
ATOM 604 C CA . GLU A 1 79 ? 5.177 -11.007 2.245 1.00 98.31 79 GLU A CA 1
ATOM 605 C C . GLU A 1 79 ? 5.254 -9.567 2.776 1.00 98.31 79 GLU A C 1
ATOM 607 O O . GLU A 1 79 ? 4.779 -9.275 3.875 1.00 98.31 79 GLU A O 1
ATOM 612 N N . ARG A 1 80 ? 5.818 -8.637 2.000 1.00 98.00 80 ARG A N 1
ATOM 613 C CA . ARG A 1 80 ? 5.857 -7.218 2.378 1.00 98.00 80 ARG A CA 1
ATOM 614 C C . ARG A 1 80 ? 4.470 -6.585 2.289 1.00 98.00 80 ARG A C 1
ATOM 616 O O . ARG A 1 80 ? 4.086 -5.872 3.216 1.00 98.00 80 ARG A O 1
ATOM 623 N N . GLY A 1 81 ? 3.683 -6.925 1.266 1.00 97.75 81 GLY A N 1
ATOM 624 C CA . GLY A 1 81 ? 2.267 -6.551 1.176 1.00 97.75 81 GLY A CA 1
ATOM 625 C C . GLY A 1 81 ? 1.455 -7.034 2.380 1.00 97.75 81 GLY A C 1
ATOM 626 O O . GLY A 1 81 ? 0.737 -6.252 3.007 1.00 97.75 81 GLY A O 1
ATOM 627 N N . ARG A 1 82 ? 1.646 -8.295 2.787 1.00 98.56 82 ARG A N 1
ATOM 628 C CA . ARG A 1 82 ? 1.027 -8.877 3.986 1.00 98.56 82 ARG A CA 1
ATOM 629 C C . ARG A 1 82 ? 1.400 -8.110 5.250 1.00 98.56 82 ARG A C 1
ATOM 631 O O . ARG A 1 82 ? 0.509 -7.753 6.022 1.00 98.56 82 ARG A O 1
ATOM 638 N N . LYS A 1 83 ? 2.695 -7.851 5.479 1.00 98.44 83 LYS A N 1
ATOM 639 C CA . LYS A 1 83 ? 3.177 -7.089 6.648 1.00 98.44 83 LYS A CA 1
ATOM 640 C C . LYS A 1 83 ? 2.558 -5.697 6.704 1.00 98.44 83 LYS A C 1
ATOM 642 O O . LYS A 1 83 ? 2.076 -5.299 7.765 1.00 98.44 83 LYS A O 1
ATOM 647 N N . LEU A 1 84 ? 2.527 -5.001 5.567 1.00 98.12 84 LEU A N 1
ATOM 648 C CA . LEU A 1 84 ? 1.929 -3.675 5.454 1.00 98.12 84 LEU A CA 1
ATOM 649 C C . LEU A 1 84 ? 0.451 -3.711 5.838 1.00 98.12 84 LEU A C 1
ATOM 651 O O . LEU A 1 84 ? 0.044 -2.991 6.749 1.00 98.12 84 LEU A O 1
ATOM 655 N N . LEU A 1 85 ? -0.350 -4.554 5.178 1.00 97.94 85 LEU A N 1
ATOM 656 C CA . LEU A 1 85 ? -1.795 -4.584 5.407 1.00 97.94 85 LEU A CA 1
ATOM 657 C C . LEU A 1 85 ? -2.144 -5.057 6.815 1.00 97.94 85 LEU A C 1
ATOM 659 O O . LEU A 1 85 ? -3.043 -4.490 7.432 1.00 97.94 85 LEU A O 1
ATOM 663 N N . THR A 1 86 ? -1.424 -6.046 7.345 1.00 98.25 86 THR A N 1
ATOM 664 C CA . THR A 1 86 ? -1.633 -6.535 8.717 1.00 98.25 86 THR A CA 1
ATOM 665 C C . THR A 1 86 ? -1.401 -5.404 9.713 1.00 98.25 86 THR A C 1
ATOM 667 O O . THR A 1 86 ? -2.296 -5.062 10.483 1.00 98.25 86 THR A O 1
ATOM 670 N N . TYR A 1 87 ? -0.241 -4.741 9.640 1.00 98.31 87 TYR A N 1
ATOM 671 C CA . TYR A 1 87 ? 0.067 -3.641 10.548 1.00 98.31 87 TYR A CA 1
ATOM 672 C C . TYR A 1 87 ? -0.942 -2.498 10.404 1.00 98.31 87 TYR A C 1
ATOM 674 O O . TYR A 1 87 ? -1.457 -1.993 11.406 1.00 98.31 87 TYR A O 1
ATOM 682 N N . PHE A 1 88 ? -1.233 -2.091 9.164 1.00 97.62 88 PHE A N 1
ATOM 683 C CA . PHE A 1 88 ? -2.134 -0.981 8.891 1.00 97.62 88 PHE A CA 1
ATOM 684 C C . PHE A 1 88 ? -3.537 -1.249 9.430 1.00 97.62 88 PHE A C 1
ATOM 686 O O . PHE A 1 88 ? -4.053 -0.430 10.185 1.00 97.62 88 PHE A O 1
ATOM 693 N N . THR A 1 89 ? -4.141 -2.388 9.096 1.00 97.06 89 THR A N 1
ATOM 694 C CA . THR A 1 89 ? -5.520 -2.706 9.500 1.00 97.06 89 THR A 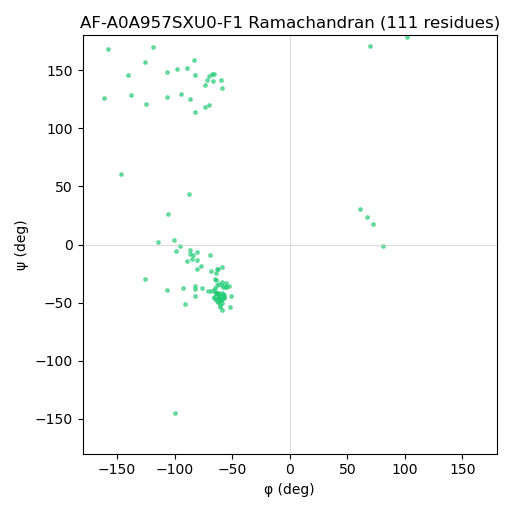CA 1
ATOM 695 C C . THR A 1 89 ? -5.666 -2.824 11.017 1.00 97.06 89 THR A C 1
ATOM 697 O O . THR A 1 89 ? -6.597 -2.250 11.584 1.00 97.06 89 THR A O 1
ATOM 700 N N . GLU A 1 90 ? -4.716 -3.465 11.701 1.00 96.44 90 GLU A N 1
ATOM 701 C CA . GLU A 1 90 ? -4.738 -3.603 13.160 1.00 96.44 90 GLU A CA 1
ATOM 702 C C . GLU A 1 90 ? -4.628 -2.257 13.884 1.00 96.44 90 GLU A C 1
ATOM 704 O O . GLU A 1 90 ? -5.390 -1.973 14.813 1.00 96.44 90 GLU A O 1
ATOM 709 N N . HIS A 1 91 ? -3.678 -1.414 13.480 1.00 97.25 91 HIS A N 1
ATOM 710 C CA . HIS A 1 91 ? -3.392 -0.162 14.184 1.00 97.25 91 HIS A CA 1
ATOM 711 C C . HIS A 1 91 ? -4.356 0.948 13.779 1.00 97.25 91 HIS A C 1
ATOM 713 O O . HIS A 1 91 ? -4.795 1.726 14.627 1.00 97.25 91 HIS A O 1
ATOM 719 N N . HIS A 1 92 ? -4.729 1.009 12.501 1.00 95.50 92 HIS A N 1
ATOM 720 C CA . HIS A 1 92 ? -5.700 1.982 12.024 1.00 95.50 92 HIS A CA 1
ATOM 721 C C . HIS A 1 92 ? -7.087 1.680 12.589 1.00 95.50 92 HIS A C 1
ATOM 723 O O . HIS A 1 92 ? -7.758 2.599 13.046 1.00 95.50 92 HIS A O 1
ATOM 729 N N . GLY A 1 93 ? -7.478 0.403 12.670 1.00 93.38 93 GLY A N 1
ATOM 730 C CA . GLY A 1 93 ? -8.727 -0.007 13.310 1.00 93.38 93 GLY A CA 1
ATOM 731 C C . GLY A 1 93 ? -8.807 0.405 14.784 1.00 93.38 93 GLY A C 1
ATOM 732 O O . GLY A 1 93 ? -9.843 0.903 15.222 1.00 93.38 93 GLY A O 1
ATOM 733 N N . LYS A 1 94 ? -7.713 0.264 15.547 1.00 93.31 94 LYS A N 1
ATOM 734 C CA . LYS A 1 94 ? -7.636 0.750 16.939 1.00 93.31 94 LYS A CA 1
ATOM 735 C C . LYS A 1 94 ? -7.802 2.269 17.020 1.00 93.31 94 LYS A C 1
ATOM 737 O O . LYS A 1 94 ? -8.661 2.739 17.760 1.00 93.31 94 LYS A O 1
ATOM 742 N N . GLN A 1 95 ? -7.061 3.023 16.206 1.00 94.69 95 GLN A N 1
ATOM 743 C CA . GLN A 1 95 ? -7.174 4.486 16.184 1.00 94.69 95 GLN A CA 1
ATOM 744 C C . GLN A 1 95 ? -8.576 4.953 15.780 1.00 94.69 95 GLN A C 1
ATOM 746 O O . GLN A 1 95 ? -9.128 5.845 16.414 1.00 94.69 95 GLN A O 1
ATOM 751 N N . LEU A 1 96 ? -9.191 4.336 14.767 1.00 94.06 96 LEU A N 1
ATOM 752 C CA . LEU A 1 96 ? -10.561 4.642 14.344 1.00 94.06 96 LEU A CA 1
ATOM 753 C C . LEU A 1 96 ? -11.560 4.469 15.494 1.00 94.06 96 LEU A C 1
ATOM 755 O O . LEU A 1 96 ? -12.406 5.339 15.697 1.00 94.06 96 LEU A O 1
ATOM 759 N N . LYS A 1 97 ? -11.437 3.389 16.277 1.00 92.62 97 LYS A N 1
ATOM 760 C CA . LYS A 1 97 ? -12.273 3.164 17.467 1.00 92.62 97 LYS A CA 1
ATOM 761 C C . LYS A 1 97 ? -12.079 4.257 18.517 1.00 92.62 97 LYS A C 1
ATOM 763 O O . LYS A 1 97 ? -13.064 4.795 19.015 1.00 92.62 97 LYS A O 1
ATOM 768 N N . GLU A 1 98 ? -10.836 4.624 18.820 1.00 93.31 98 GLU A N 1
ATOM 769 C CA . GLU A 1 98 ? -10.514 5.691 19.780 1.00 93.31 98 GLU A CA 1
ATOM 770 C C . GLU A 1 98 ? -11.057 7.054 19.326 1.00 93.31 98 GLU A C 1
ATOM 772 O O . GLU A 1 98 ? -11.705 7.764 20.100 1.00 93.31 98 GLU A O 1
ATOM 777 N N . HIS A 1 99 ? -10.860 7.399 18.050 1.00 94.19 99 HIS A N 1
ATOM 778 C CA . HIS A 1 99 ? -11.392 8.621 17.451 1.00 94.19 99 HIS A CA 1
ATOM 779 C C . HIS A 1 99 ? -12.920 8.654 17.495 1.00 94.19 99 HIS A C 1
ATOM 781 O O . HIS A 1 99 ? -13.500 9.683 17.851 1.00 94.19 99 HIS A O 1
ATOM 787 N N . PHE A 1 100 ? -13.578 7.537 17.178 1.00 93.94 100 PHE A N 1
ATOM 788 C CA . PHE A 1 100 ? -15.031 7.448 17.223 1.00 93.94 100 PHE A CA 1
ATOM 789 C C . PHE A 1 100 ? -15.569 7.584 18.649 1.00 93.94 100 PHE A C 1
ATOM 791 O O . PHE A 1 100 ? -16.460 8.397 18.891 1.00 93.94 100 PHE A O 1
ATOM 798 N N . ALA A 1 101 ? -14.976 6.879 19.615 1.00 93.81 101 ALA A N 1
ATOM 799 C CA . ALA A 1 101 ? -15.342 6.990 21.025 1.00 93.81 101 ALA A CA 1
ATOM 800 C C . ALA A 1 101 ? -15.188 8.431 21.538 1.00 93.81 101 ALA A C 1
ATOM 802 O O . ALA A 1 101 ? -16.081 8.960 22.207 1.00 93.81 101 ALA A O 1
ATOM 803 N N . ARG A 1 102 ? -14.096 9.111 21.163 1.00 94.62 102 ARG A N 1
ATOM 804 C CA . ARG A 1 102 ? -13.884 10.522 21.503 1.00 94.62 102 ARG A CA 1
ATOM 805 C C . ARG A 1 102 ? -14.934 11.432 20.864 1.00 94.62 102 ARG A C 1
ATOM 807 O O . ARG A 1 102 ? -15.431 12.338 21.532 1.00 94.62 102 ARG A O 1
ATOM 814 N N . ALA A 1 103 ? -15.292 11.199 19.603 1.00 95.88 103 ALA A N 1
ATOM 815 C CA . ALA A 1 103 ? -16.339 11.957 18.921 1.00 95.88 103 ALA A CA 1
ATOM 816 C C . ALA A 1 103 ? -17.716 11.766 19.584 1.00 95.88 103 ALA A C 1
ATOM 818 O O . ALA A 1 103 ? -18.437 12.745 19.780 1.00 95.88 103 ALA A O 1
ATOM 819 N N . CYS A 1 104 ? -18.058 10.540 19.989 1.00 96.19 104 CYS A N 1
ATOM 820 C CA . CYS A 1 104 ? -19.275 10.239 20.745 1.00 96.19 104 CYS A CA 1
ATOM 821 C C . CYS A 1 104 ? -19.320 11.000 22.076 1.00 96.19 104 CYS A C 1
ATOM 823 O O . CYS A 1 104 ? -20.307 11.679 22.360 1.00 96.19 104 CYS A O 1
ATOM 825 N N . GLN A 1 105 ? -18.223 10.974 22.843 1.00 94.69 105 GLN A N 1
ATOM 826 C CA . GLN A 1 105 ? -18.108 11.704 24.108 1.00 94.69 105 GLN A CA 1
ATOM 827 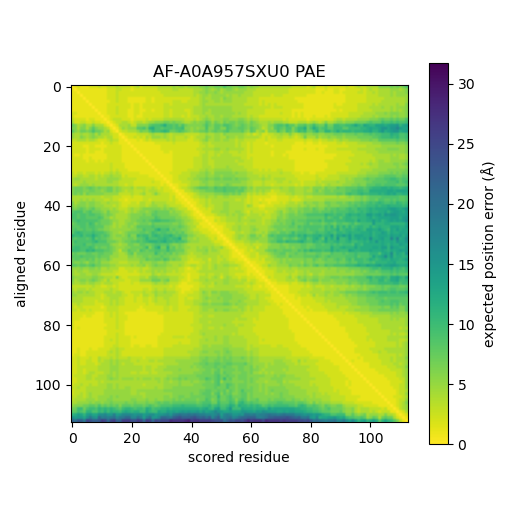C C . GLN A 1 105 ? -18.339 13.211 23.927 1.00 94.69 105 GLN A C 1
ATOM 829 O O . GLN A 1 105 ? -19.083 13.813 24.696 1.00 94.69 105 GLN A O 1
ATOM 834 N N . LEU A 1 106 ? -17.734 13.821 22.901 1.00 96.38 106 LEU A N 1
ATOM 835 C CA . LEU A 1 106 ? -17.903 15.249 22.599 1.00 96.38 106 LEU A CA 1
ATOM 836 C C . LEU A 1 106 ? -19.341 15.609 22.203 1.00 96.38 106 LEU A C 1
ATOM 838 O O . LEU A 1 106 ? -19.788 16.719 22.475 1.00 96.38 106 LEU A O 1
ATOM 842 N N . LYS A 1 107 ? -20.068 14.677 21.579 1.00 96.12 107 LYS A N 1
ATOM 843 C CA . LYS A 1 107 ? -21.480 14.841 21.207 1.00 96.12 107 LYS A CA 1
ATOM 844 C C . LYS A 1 107 ? -22.463 14.466 22.321 1.00 96.12 107 LYS A C 1
ATOM 846 O O . LYS A 1 107 ? -23.663 14.627 22.124 1.00 96.12 107 LYS A O 1
ATOM 851 N N . GLY A 1 108 ? -21.988 13.957 23.459 1.00 95.56 108 GLY A N 1
ATOM 852 C CA . GLY A 1 108 ? -22.847 13.491 24.550 1.00 95.56 108 GLY A CA 1
ATOM 853 C C . GLY A 1 108 ? -23.677 12.250 24.203 1.00 95.56 108 GLY A C 1
ATOM 854 O O . GLY A 1 108 ? -24.724 12.036 24.808 1.00 95.56 108 GLY A O 1
ATOM 855 N N . ILE A 1 109 ? -23.235 11.441 23.233 1.00 93.94 109 ILE A N 1
ATOM 856 C CA . ILE A 1 109 ? -23.895 10.183 22.855 1.00 93.94 109 ILE A CA 1
ATOM 857 C C . IL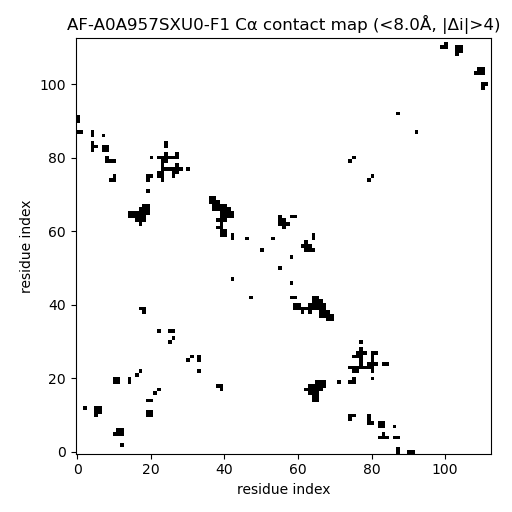E A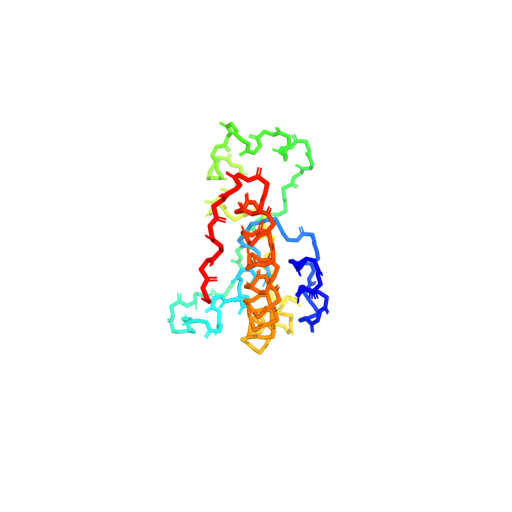 1 109 ? -23.075 8.979 23.346 1.00 93.94 109 ILE A C 1
ATOM 859 O O . ILE A 1 109 ? -21.845 9.069 23.401 1.00 93.94 109 ILE A O 1
ATOM 863 N N . PRO A 1 110 ? -23.709 7.842 23.690 1.00 88.44 110 PRO A N 1
ATOM 864 C CA . PRO A 1 110 ? -22.985 6.630 24.063 1.00 88.44 110 PRO A CA 1
ATOM 865 C C . PRO A 1 110 ? -22.056 6.168 22.933 1.00 88.44 110 PRO A C 1
ATOM 867 O O . PRO A 1 110 ? -22.458 6.130 21.768 1.00 88.44 110 PRO A O 1
ATOM 870 N N . ALA A 1 111 ? -20.817 5.811 23.271 1.00 81.12 111 ALA A N 1
ATOM 871 C CA . ALA A 1 111 ? -19.940 5.116 22.335 1.00 81.12 111 ALA A CA 1
ATOM 872 C C . ALA A 1 111 ? -20.434 3.666 22.156 1.00 81.12 111 ALA A C 1
ATOM 874 O O . ALA A 1 111 ? -20.889 3.065 23.134 1.00 81.12 111 ALA A O 1
ATOM 875 N N . PRO A 1 112 ? -20.376 3.092 20.943 1.00 73.50 112 PRO A N 1
ATOM 876 C CA . PRO A 1 112 ? -20.647 1.675 20.751 1.00 73.50 112 PRO A CA 1
ATOM 877 C C . PRO A 1 112 ? -19.574 0.841 21.459 1.00 73.50 112 PRO A C 1
ATOM 879 O O . PRO A 1 112 ? -18.418 1.262 21.547 1.00 73.50 112 PRO A O 1
ATOM 882 N N . LEU A 1 113 ? -20.002 -0.318 21.967 1.00 62.19 113 LEU A N 1
ATOM 883 C CA . LEU A 1 113 ? -19.148 -1.342 22.578 1.00 62.19 113 LEU A CA 1
ATOM 884 C C . LEU A 1 113 ? -18.086 -1.859 21.595 1.00 62.19 113 LEU A C 1
ATOM 886 O O . LEU A 1 113 ? -18.430 -2.064 20.407 1.00 62.19 113 LEU A O 1
#

Sequence (113 aa):
VWAQALEVAGLPKSDIHGGIVSKAIASYLAPDDVQNGEFGEDVADELLEHNGYVTWEKITRDGSWGEYTERDKDLATAERGRKLLTYFTEHHGKQLKEHFARACQLKGIPAPL